Protein AF-A0AAU9XD47-F1 (afdb_monomer)

Secondary structure (DSSP, 8-state):
-TT--EEE-TTS----HHHHHHHHHHH-TT--EEE-TTSTTS--TTT-TT--HHHHHHHHHHHHHH-TT-SEET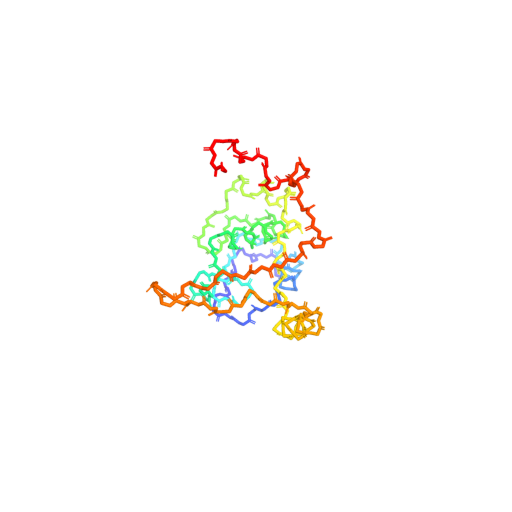TEEPPHHHHHHHHHHGGG----PPPHHHHHHHHHHHHHH----PPP---PPTT---PPP---S-----TT-GGGTT--TT--

Solvent-accessible surface area (backbone atoms only — not comparable to full-atom values): 9688 Å² total; per-residue (Å²): 90,77,77,46,38,70,48,78,52,56,70,40,88,51,58,62,49,68,68,48,50,55,50,42,54,73,45,31,76,48,35,30,35,44,25,47,51,70,14,76,50,38,69,43,57,92,80,36,93,87,45,52,74,64,54,34,50,31,47,51,23,24,51,39,46,69,42,71,70,48,46,30,49,61,92,46,72,59,50,71,69,54,51,57,46,8,68,75,49,12,88,74,29,67,84,76,78,78,50,74,66,55,54,51,50,54,55,55,54,54,62,75,69,54,85,67,80,71,80,79,85,73,82,64,63,92,88,68,82,71,91,80,88,78,84,82,89,74,85,82,82,60,85,84,43,82,88,46,76,78,72,63,93,86,79,120

pLDDT: mean 78.26, std 16.66, range [48.59, 97.94]

Mean predicted aligned error: 15.76 Å

Nearest PDB structures (foldseek):
  8glv-assembly1_Gg  TM=8.698E-01  e=7.017E-04  Chlamydomonas reinhardtii
  4pki-assembly1_G  TM=4.489E-01  e=3.851E+00  Homo sapiens

InterPro domains:
  IPR001611 Leucine-rich repeat [PS51450] (3-24)
  IPR032675 Leucine-rich repeat domain superfamily [G3DSA:3.80.10.10] (1-94)
  IPR043313 Leucine-rich melanocyte differentiation-associated protein [PTHR46282] (2-155)

Radius of gyration: 26.34 Å; Cα contacts (8 Å, |Δi|>4): 154; chains: 1; bounding box: 81×31×38 Å

Foldseek 3Di:
DAADAEDEDEQDADQPPPVVLVCCVVPYVNYAYYAHHNYNLQDDCVNDVPDDVVLNLLSLLLSCLSNVNYQYYHPDGDDPVSSVVSVVCNVPSDDDDDDPVRVVVVVVVVVVPPPPPPDPPPPDDPPPDDDDDDDDPDDDPCPPDPVCPPPDPPPD

Organism: NCBI:txid46732

Sequence (156 aa):
MANLHTLTLNKNNISNLDGFLDKVSKNLPSLKYLSLLSNQACPNELSFSYRDEEDYQRYRYYVLHRLPNLTFLDSRPVKKAEKTEAQRVGAYMKIVAPSLTDLKAQMQESVEISRFTPLPSTTKAPGKHRGTFGRIRYNYSGKNSEGNRFIKNAQL

Structure (mmCIF, N/CA/C/O backbone):
data_AF-A0AAU9XD47-F1
#
_entry.id   AF-A0AAU9XD47-F1
#
loop_
_atom_site.group_PDB
_atom_site.id
_atom_site.type_symbol
_atom_site.label_atom_id
_atom_site.label_alt_id
_atom_site.label_comp_id
_atom_site.label_asym_id
_atom_site.label_entity_id
_atom_site.label_seq_id
_atom_site.pdbx_PDB_ins_code
_atom_site.Cartn_x
_atom_site.Cartn_y
_atom_site.Cartn_z
_atom_site.occupancy
_atom_site.B_iso_or_equiv
_atom_site.auth_seq_id
_atom_site.auth_comp_id
_atom_site.auth_asym_id
_atom_site.auth_atom_id
_atom_site.pdbx_PDB_model_num
ATOM 1 N N . MET A 1 1 ? -18.618 1.777 -2.832 1.00 59.34 1 MET A N 1
ATOM 2 C CA . MET A 1 1 ? -19.280 0.669 -2.103 1.00 59.34 1 MET A CA 1
ATOM 3 C C . MET A 1 1 ? -18.974 0.853 -0.625 1.00 59.34 1 MET A C 1
ATOM 5 O O . MET A 1 1 ? -17.827 0.674 -0.241 1.00 59.34 1 MET A O 1
ATOM 9 N N . ALA A 1 2 ? -19.945 1.261 0.194 1.00 74.25 2 ALA A N 1
ATOM 10 C CA . ALA A 1 2 ? -19.666 1.701 1.569 1.00 74.25 2 ALA A CA 1
ATOM 11 C C . ALA A 1 2 ? -19.272 0.568 2.545 1.00 74.25 2 ALA A C 1
ATOM 13 O O . ALA A 1 2 ? -18.689 0.844 3.588 1.00 74.25 2 ALA A O 1
ATOM 14 N N . ASN A 1 3 ? -19.531 -0.698 2.192 1.00 88.81 3 ASN A N 1
ATOM 15 C CA . ASN A 1 3 ? -19.439 -1.835 3.122 1.00 88.81 3 ASN A CA 1
ATOM 16 C C . ASN A 1 3 ? -18.372 -2.877 2.742 1.00 88.81 3 ASN A C 1
ATOM 18 O O . ASN A 1 3 ? -18.356 -3.972 3.304 1.00 88.81 3 ASN A O 1
ATOM 22 N N . LEU A 1 4 ? -17.504 -2.591 1.765 1.00 94.38 4 LEU A N 1
ATOM 23 C CA . LEU A 1 4 ? -16.458 -3.541 1.386 1.00 94.38 4 LEU A CA 1
ATOM 24 C C . LEU A 1 4 ? -15.333 -3.523 2.431 1.00 94.38 4 LEU A C 1
ATOM 26 O O . LEU A 1 4 ? -14.668 -2.505 2.605 1.00 94.38 4 LEU A O 1
ATOM 30 N N . HIS A 1 5 ? -15.113 -4.658 3.094 1.00 95.56 5 HIS A N 1
ATOM 31 C CA . HIS A 1 5 ? -14.090 -4.809 4.135 1.00 95.56 5 HIS A CA 1
ATOM 32 C C . HIS A 1 5 ? -12.820 -5.501 3.633 1.00 95.56 5 HIS A C 1
ATOM 34 O O . HIS A 1 5 ? -11.730 -5.206 4.126 1.00 95.56 5 HIS A O 1
ATOM 40 N N . THR A 1 6 ? -12.950 -6.380 2.640 1.00 96.44 6 THR A N 1
ATOM 41 C CA . THR A 1 6 ? -11.857 -7.205 2.119 1.00 96.44 6 THR A CA 1
ATOM 42 C C . THR A 1 6 ? -11.761 -7.051 0.614 1.00 96.44 6 THR A C 1
ATOM 44 O O . THR A 1 6 ? -12.754 -7.219 -0.091 1.00 96.44 6 THR A O 1
ATOM 47 N N . LEU A 1 7 ? -10.561 -6.740 0.129 1.00 96.19 7 LEU A N 1
ATOM 48 C CA . LEU A 1 7 ? -10.248 -6.616 -1.287 1.00 96.19 7 LEU A CA 1
ATOM 49 C C . LEU A 1 7 ? -8.957 -7.374 -1.599 1.00 96.19 7 LEU A C 1
ATOM 51 O O . LEU A 1 7 ? -7.888 -7.056 -1.080 1.00 96.19 7 LEU A O 1
ATOM 55 N N . THR A 1 8 ? -9.053 -8.354 -2.489 1.00 95.31 8 THR A N 1
ATOM 56 C CA . THR A 1 8 ? -7.909 -9.128 -2.974 1.00 95.31 8 THR A CA 1
ATOM 57 C C . THR A 1 8 ? -7.788 -8.923 -4.474 1.00 95.31 8 THR A C 1
ATOM 59 O O . THR A 1 8 ? -8.717 -9.228 -5.215 1.00 95.31 8 THR A O 1
ATOM 62 N N . LEU A 1 9 ? -6.646 -8.404 -4.917 1.00 94.62 9 LEU A N 1
ATOM 63 C CA . LEU A 1 9 ? -6.343 -8.119 -6.322 1.00 94.62 9 LEU A CA 1
ATOM 64 C C . LEU A 1 9 ? -4.993 -8.724 -6.720 1.00 94.62 9 LEU A C 1
ATOM 66 O O . LEU A 1 9 ? -4.229 -8.140 -7.489 1.00 94.62 9 LEU A O 1
ATOM 70 N N . ASN A 1 10 ? -4.684 -9.906 -6.197 1.00 93.69 10 ASN A N 1
ATOM 71 C CA . ASN A 1 10 ? -3.421 -10.589 -6.468 1.00 93.69 10 ASN A CA 1
ATOM 72 C C . ASN A 1 10 ? -3.307 -11.000 -7.942 1.00 93.69 10 ASN A C 1
ATOM 74 O O . ASN A 1 10 ? -4.316 -11.325 -8.564 1.00 93.69 10 ASN A O 1
ATOM 78 N N . LYS A 1 11 ? -2.079 -11.020 -8.477 1.00 90.81 11 LYS A N 1
ATOM 79 C CA . LYS A 1 11 ? -1.772 -11.408 -9.872 1.00 90.81 11 LYS A CA 1
ATOM 80 C C . LYS A 1 11 ? -2.534 -10.589 -10.925 1.00 90.81 11 LYS A C 1
ATOM 82 O O . LYS A 1 11 ? -3.056 -11.136 -11.892 1.00 90.81 11 LYS A O 1
ATOM 87 N N . ASN A 1 12 ? -2.601 -9.276 -10.725 1.00 91.19 12 ASN A N 1
ATOM 88 C CA . ASN A 1 12 ? -3.126 -8.335 -11.713 1.00 91.19 12 ASN A CA 1
ATOM 89 C C . ASN A 1 12 ? -1.989 -7.468 -12.287 1.00 91.19 12 ASN A C 1
ATOM 91 O O . ASN A 1 12 ? -0.836 -7.550 -11.866 1.00 91.19 12 ASN A O 1
ATOM 95 N N . ASN A 1 13 ? -2.327 -6.607 -13.248 1.00 88.56 13 ASN A N 1
ATOM 96 C CA . ASN A 1 13 ? -1.383 -5.686 -13.890 1.00 88.56 13 ASN A CA 1
ATOM 97 C C . ASN A 1 13 ? -1.457 -4.270 -13.293 1.00 88.56 13 ASN A C 1
ATOM 99 O O . ASN A 1 13 ? -1.436 -3.274 -14.016 1.00 88.56 13 ASN A O 1
ATOM 103 N N . ILE A 1 14 ? -1.583 -4.153 -11.967 1.00 89.00 14 ILE A N 1
ATOM 104 C CA . ILE A 1 14 ? -1.574 -2.843 -11.305 1.00 89.00 14 ILE A CA 1
ATOM 105 C C . ILE A 1 14 ? -0.132 -2.332 -11.283 1.00 89.00 14 ILE A C 1
ATOM 107 O O . ILE A 1 14 ? 0.718 -2.921 -10.620 1.00 89.00 14 ILE A O 1
ATOM 111 N N . SER A 1 15 ? 0.139 -1.240 -11.998 1.00 87.62 15 SER A N 1
ATOM 112 C CA . SER A 1 15 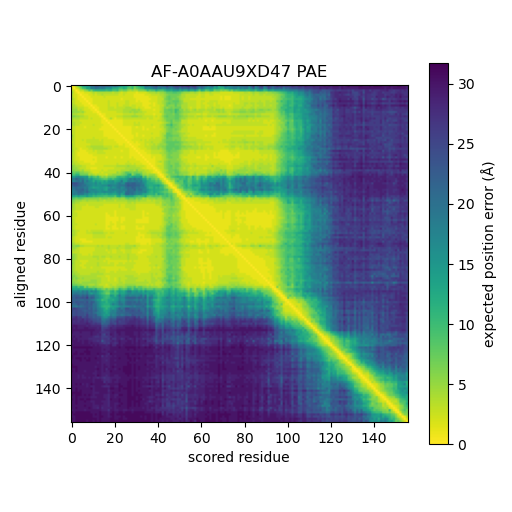? 1.453 -0.582 -12.063 1.00 87.62 15 SER A CA 1
ATOM 113 C C . SER A 1 15 ? 1.474 0.768 -11.340 1.00 87.62 15 SER A C 1
ATOM 115 O O . SER A 1 15 ? 2.425 1.081 -10.630 1.00 87.62 15 SER A O 1
ATOM 117 N N . ASN A 1 16 ? 0.398 1.552 -11.464 1.00 89.75 16 ASN A N 1
ATOM 118 C CA . ASN A 1 16 ? 0.249 2.843 -10.796 1.00 89.75 16 ASN A CA 1
ATOM 119 C C . ASN A 1 16 ? -0.346 2.669 -9.388 1.00 89.75 16 ASN A C 1
ATOM 121 O O . ASN A 1 16 ? -1.570 2.674 -9.214 1.00 89.75 16 ASN A O 1
ATOM 125 N N . LEU A 1 17 ? 0.534 2.523 -8.392 1.00 91.62 17 LEU A N 1
ATOM 126 C CA . LEU A 1 17 ? 0.145 2.377 -6.989 1.00 91.62 17 LEU A CA 1
ATOM 127 C C . LEU A 1 17 ? -0.623 3.602 -6.469 1.00 91.62 17 LEU A C 1
ATOM 129 O O . LEU A 1 17 ? -1.670 3.442 -5.848 1.00 91.62 17 LEU A O 1
ATOM 133 N N . ASP A 1 18 ? -0.154 4.816 -6.757 1.00 92.62 18 ASP A N 1
ATOM 134 C CA . ASP A 1 18 ? -0.752 6.059 -6.250 1.00 92.62 18 ASP A CA 1
ATOM 135 C C . ASP A 1 18 ? -2.210 6.203 -6.694 1.00 92.62 18 ASP A C 1
ATOM 137 O O . ASP A 1 18 ? -3.115 6.389 -5.877 1.00 92.62 18 ASP A O 1
ATOM 141 N N . GLY A 1 19 ? -2.448 6.043 -8.000 1.00 93.56 19 GLY A N 1
ATOM 142 C CA . GLY A 1 19 ? -3.783 6.149 -8.581 1.00 93.56 19 GLY A CA 1
ATOM 143 C C . GLY A 1 19 ? -4.728 5.052 -8.089 1.00 93.56 19 GLY A C 1
ATOM 144 O O . GLY A 1 19 ? -5.933 5.283 -7.966 1.00 93.56 19 GLY A O 1
ATOM 145 N N . PHE A 1 20 ? -4.197 3.866 -7.778 1.00 94.31 20 PHE A N 1
ATOM 146 C CA . PHE A 1 20 ? -4.964 2.806 -7.132 1.00 94.31 20 PHE A CA 1
ATOM 147 C C . PHE A 1 20 ? -5.359 3.199 -5.701 1.00 94.31 20 PHE A C 1
ATOM 149 O O . PHE A 1 20 ? -6.546 3.170 -5.367 1.00 94.31 20 PHE A O 1
ATOM 156 N N . LEU A 1 21 ? -4.398 3.625 -4.877 1.00 95.38 21 LEU A N 1
ATOM 157 C CA . LEU A 1 21 ? -4.640 3.996 -3.480 1.00 95.38 21 LEU A CA 1
ATOM 158 C C . LEU A 1 21 ? -5.607 5.184 -3.359 1.00 95.38 21 LEU A C 1
ATOM 160 O O . LEU A 1 21 ? -6.450 5.180 -2.464 1.00 95.38 21 LEU A O 1
ATOM 164 N N . ASP A 1 22 ? -5.563 6.145 -4.287 1.00 95.44 22 ASP A N 1
ATOM 165 C CA . ASP A 1 22 ? -6.515 7.264 -4.350 1.00 95.44 22 ASP A CA 1
ATOM 166 C C . ASP A 1 22 ? -7.948 6.832 -4.634 1.00 95.44 22 ASP A C 1
ATOM 168 O O . ASP A 1 22 ? -8.902 7.386 -4.085 1.00 95.44 22 ASP A O 1
ATOM 172 N N . LYS A 1 23 ? -8.125 5.835 -5.502 1.00 95.00 23 LYS A N 1
ATOM 173 C CA . LYS A 1 23 ? -9.451 5.281 -5.779 1.00 95.00 23 LYS A CA 1
ATOM 174 C C . LYS A 1 23 ? -9.956 4.479 -4.591 1.00 95.00 23 LYS A C 1
ATOM 176 O O . LYS A 1 23 ? -11.138 4.579 -4.268 1.00 95.00 23 LYS A O 1
ATOM 181 N N . VAL A 1 24 ? -9.089 3.708 -3.940 1.00 94.88 24 VAL A N 1
ATOM 182 C CA . VAL A 1 24 ? -9.452 2.918 -2.759 1.00 94.88 24 VAL A CA 1
ATOM 183 C C . VAL A 1 24 ? -9.852 3.825 -1.600 1.00 94.88 24 VAL A C 1
ATOM 185 O O . VAL A 1 24 ? -10.930 3.637 -1.045 1.00 94.88 24 VAL A O 1
ATOM 188 N N . SER A 1 25 ? -9.046 4.839 -1.277 1.00 94.38 25 SER A N 1
ATOM 189 C CA . SER A 1 25 ? -9.320 5.743 -0.154 1.00 94.38 25 SER A CA 1
ATOM 190 C C . SER A 1 25 ? -10.651 6.485 -0.315 1.00 94.38 25 SER A C 1
ATOM 192 O O . SER A 1 25 ? -11.403 6.610 0.648 1.00 94.38 25 SER A O 1
ATOM 194 N N . LYS A 1 26 ? -10.981 6.913 -1.542 1.00 93.38 26 LYS A N 1
ATOM 195 C CA . LYS A 1 26 ? -12.231 7.626 -1.847 1.00 93.38 26 LYS A CA 1
ATOM 196 C C . LYS A 1 26 ? -13.457 6.712 -1.889 1.00 93.38 26 LYS A C 1
ATOM 198 O O . LYS A 1 26 ? -14.525 7.110 -1.437 1.00 93.38 26 LYS A O 1
ATOM 203 N N . ASN A 1 27 ? -13.333 5.508 -2.453 1.00 94.75 27 ASN A N 1
ATOM 204 C CA . ASN A 1 27 ? -14.498 4.669 -2.769 1.00 94.75 27 ASN A CA 1
ATOM 205 C C . ASN A 1 27 ? -14.771 3.544 -1.760 1.00 94.75 27 ASN A C 1
ATOM 207 O O . ASN A 1 27 ? -15.877 2.985 -1.775 1.00 94.75 27 ASN A O 1
ATOM 211 N N . LEU A 1 28 ? -13.780 3.190 -0.932 1.00 95.06 28 LEU A N 1
ATOM 212 C CA . LEU A 1 28 ? -13.792 2.038 -0.022 1.00 95.06 28 LEU A CA 1
ATOM 213 C C . LEU A 1 28 ? -13.398 2.450 1.417 1.00 95.06 28 LEU A C 1
ATOM 215 O O . LEU A 1 28 ? -12.399 1.965 1.951 1.00 95.06 28 LEU A O 1
ATOM 219 N N . PRO A 1 29 ? -14.177 3.327 2.078 1.00 92.81 29 PRO A N 1
ATOM 220 C CA . PRO A 1 29 ? -13.824 3.872 3.396 1.00 92.81 29 PRO A CA 1
ATOM 221 C C . PRO A 1 29 ? -13.757 2.813 4.512 1.00 92.81 29 PRO A C 1
ATOM 223 O O . PRO A 1 29 ? -13.021 2.979 5.486 1.00 92.81 29 PRO A O 1
ATOM 226 N N . SER A 1 30 ? -14.495 1.710 4.361 1.00 94.81 30 SER A N 1
ATOM 227 C CA . SER A 1 30 ? -14.591 0.619 5.344 1.00 94.81 30 SER A CA 1
ATOM 228 C C . SER A 1 30 ? -13.569 -0.502 5.124 1.00 94.81 30 SER A C 1
ATOM 230 O O . SER A 1 30 ? -13.625 -1.520 5.813 1.00 94.81 30 SER A O 1
ATOM 232 N N . LEU A 1 31 ? -12.628 -0.340 4.186 1.00 96.62 31 LEU A N 1
ATOM 233 C CA . LEU A 1 31 ? -11.665 -1.385 3.850 1.00 96.62 31 LEU A CA 1
ATOM 234 C C . LEU A 1 31 ? -10.713 -1.677 5.023 1.00 96.62 31 LEU A C 1
ATOM 236 O O . LEU A 1 31 ? -10.104 -0.774 5.601 1.00 96.62 31 LEU A O 1
ATOM 240 N N . LYS A 1 32 ? -10.567 -2.962 5.359 1.00 96.75 32 LYS A N 1
ATOM 241 C CA . LYS A 1 32 ? -9.733 -3.474 6.460 1.00 96.75 32 LYS A CA 1
ATOM 242 C C . LYS A 1 32 ? -8.663 -4.460 5.999 1.00 96.75 32 LYS A C 1
ATOM 244 O O . LYS A 1 32 ? -7.612 -4.529 6.642 1.00 96.75 32 LYS A O 1
ATOM 249 N N . TYR A 1 33 ? -8.909 -5.179 4.907 1.00 97.81 33 TYR A N 1
ATOM 250 C CA . TYR A 1 33 ? -8.015 -6.192 4.352 1.00 97.81 33 TYR A CA 1
ATOM 251 C C . TYR A 1 33 ? -7.734 -5.871 2.886 1.00 97.81 33 TYR A C 1
ATOM 253 O O . TYR A 1 33 ? -8.665 -5.749 2.088 1.00 97.81 33 TYR A O 1
ATOM 261 N N . LEU A 1 34 ? -6.456 -5.747 2.538 1.00 97.12 34 LEU A N 1
ATOM 262 C CA . LEU A 1 34 ? -5.997 -5.516 1.171 1.00 97.12 34 LEU A CA 1
ATOM 263 C C . LEU A 1 34 ? -4.894 -6.515 0.826 1.00 97.12 34 LEU A C 1
ATOM 265 O O . LEU A 1 34 ? -4.011 -6.748 1.644 1.00 97.12 34 LEU A O 1
ATOM 269 N N . SER A 1 35 ? -4.921 -7.079 -0.377 1.00 95.25 35 SER A N 1
ATOM 270 C CA . SER A 1 35 ? -3.833 -7.905 -0.909 1.00 95.25 35 SER A CA 1
ATOM 271 C C . SER A 1 35 ? -3.598 -7.549 -2.379 1.00 95.25 35 SER A C 1
ATOM 273 O O . SER A 1 35 ? -4.541 -7.569 -3.175 1.00 95.25 35 SER A O 1
ATOM 275 N N . LEU A 1 36 ? -2.363 -7.167 -2.704 1.00 93.31 36 LEU A N 1
ATOM 276 C CA . LEU A 1 36 ? -1.857 -6.743 -4.013 1.00 93.31 36 LEU A CA 1
ATOM 277 C C . LEU A 1 36 ? -0.650 -7.583 -4.460 1.00 93.31 36 LEU A C 1
ATOM 279 O O . LEU A 1 36 ? 0.083 -7.187 -5.370 1.00 93.31 36 LEU A O 1
ATOM 283 N N . LEU A 1 37 ? -0.436 -8.750 -3.856 1.00 91.00 37 LEU A N 1
ATOM 284 C CA . LEU A 1 37 ? 0.688 -9.626 -4.165 1.00 91.00 37 LEU A CA 1
ATOM 285 C C . LEU A 1 37 ? 0.755 -9.954 -5.663 1.00 91.00 37 LEU A C 1
ATOM 287 O O . LEU A 1 37 ? -0.261 -10.182 -6.324 1.00 91.00 37 LEU A O 1
ATOM 291 N N . SER A 1 38 ? 1.977 -10.013 -6.193 1.00 87.31 38 SER A N 1
ATOM 292 C CA . SER A 1 38 ? 2.234 -10.307 -7.611 1.00 87.31 38 SER A CA 1
ATOM 293 C C . SER A 1 38 ? 1.638 -9.278 -8.587 1.00 87.31 38 SER A C 1
ATOM 295 O O . SER A 1 38 ? 1.242 -9.642 -9.689 1.00 87.31 38 SER A O 1
ATOM 297 N N . ASN A 1 39 ? 1.567 -8.005 -8.190 1.00 88.00 39 ASN A N 1
ATOM 298 C CA . ASN A 1 39 ? 1.346 -6.871 -9.094 1.00 88.00 39 ASN A CA 1
ATOM 299 C C . ASN A 1 39 ? 2.658 -6.114 -9.321 1.00 88.00 39 ASN A C 1
ATOM 301 O O . ASN A 1 39 ? 3.519 -6.100 -8.448 1.00 88.00 39 ASN A O 1
ATOM 305 N N . GLN A 1 40 ? 2.778 -5.391 -10.435 1.00 83.31 40 GLN A N 1
ATOM 306 C CA . GLN A 1 40 ? 3.954 -4.554 -10.719 1.00 83.31 40 GLN A CA 1
ATOM 307 C C . GLN A 1 40 ? 4.158 -3.432 -9.680 1.00 83.31 40 GLN A C 1
ATOM 309 O O . GLN A 1 40 ? 5.286 -3.042 -9.392 1.00 83.31 40 GLN A O 1
ATOM 314 N N . ALA A 1 41 ? 3.065 -2.935 -9.100 1.00 83.06 41 ALA A N 1
ATOM 315 C CA . ALA A 1 41 ? 3.045 -1.951 -8.022 1.00 83.06 41 ALA A CA 1
ATOM 316 C C . ALA A 1 41 ? 3.469 -2.511 -6.650 1.00 83.06 41 ALA A C 1
ATOM 318 O O . ALA A 1 41 ? 3.744 -1.729 -5.742 1.00 83.06 41 ALA A O 1
ATOM 319 N N . CYS A 1 42 ? 3.499 -3.838 -6.480 1.00 80.50 42 CYS A N 1
ATOM 320 C CA . CYS A 1 42 ? 3.898 -4.502 -5.243 1.00 80.50 42 CYS A CA 1
ATOM 321 C C . CYS A 1 42 ? 5.318 -5.062 -5.418 1.00 80.50 42 CYS A C 1
ATOM 323 O O . CYS A 1 42 ? 5.481 -6.077 -6.098 1.00 80.50 42 CYS A O 1
ATOM 325 N N . PRO A 1 43 ? 6.353 -4.455 -4.813 1.00 67.44 43 PRO A N 1
ATOM 326 C CA . PRO A 1 43 ? 7.683 -5.046 -4.821 1.00 67.44 43 PRO A CA 1
ATOM 327 C C . PRO A 1 43 ? 7.628 -6.351 -4.029 1.00 67.44 43 PRO A C 1
ATOM 329 O O . PRO A 1 43 ? 7.389 -6.317 -2.831 1.00 67.44 43 PRO A O 1
ATOM 332 N N . ASN A 1 44 ? 7.796 -7.509 -4.659 1.00 61.47 44 ASN A N 1
ATOM 333 C CA . ASN A 1 44 ? 8.106 -8.723 -3.907 1.00 61.47 44 ASN A CA 1
ATOM 334 C C . ASN A 1 44 ? 9.436 -9.303 -4.394 1.00 61.47 44 ASN A C 1
ATOM 336 O O . ASN A 1 44 ? 9.796 -9.143 -5.565 1.00 61.47 44 ASN A O 1
ATOM 340 N N . GLU A 1 45 ? 10.130 -10.006 -3.507 1.00 54.41 45 GLU A N 1
ATOM 341 C CA . GLU A 1 45 ? 11.415 -10.652 -3.804 1.00 54.41 45 GLU A CA 1
ATOM 342 C C . GLU A 1 45 ? 11.302 -11.683 -4.947 1.00 54.41 45 GLU A C 1
ATOM 344 O O . GLU A 1 45 ? 12.249 -11.922 -5.690 1.00 54.41 45 GLU A O 1
ATOM 349 N N . LEU A 1 46 ? 10.110 -12.262 -5.151 1.00 51.25 46 LEU A N 1
ATOM 350 C CA . LEU A 1 46 ? 9.829 -13.252 -6.203 1.00 51.25 46 LEU A CA 1
ATOM 351 C C . LEU A 1 46 ? 9.662 -12.640 -7.607 1.00 51.25 46 LEU A C 1
ATOM 353 O O . LEU A 1 46 ? 9.710 -13.357 -8.602 1.00 51.25 46 LEU A O 1
ATOM 357 N N . SER A 1 47 ? 9.40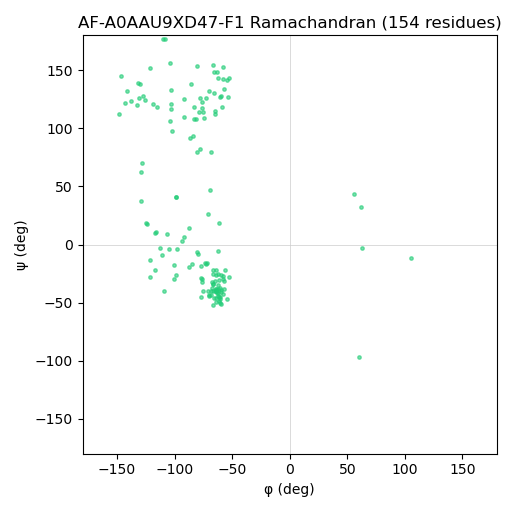4 -11.337 -7.694 1.00 50.66 47 SER A N 1
ATOM 358 C CA . SER A 1 47 ? 9.063 -10.619 -8.927 1.00 50.66 47 SER A CA 1
ATOM 359 C C . SER A 1 47 ? 10.273 -9.908 -9.509 1.00 50.66 47 SER A C 1
ATOM 361 O O . SER A 1 47 ? 10.350 -9.725 -10.722 1.00 50.66 47 SER A O 1
ATOM 363 N N . PHE A 1 48 ? 11.241 -9.554 -8.660 1.00 55.91 48 PHE A N 1
ATOM 364 C CA . PHE A 1 48 ? 12.435 -8.829 -9.054 1.00 55.91 48 PHE A CA 1
ATOM 365 C C . PHE A 1 48 ? 13.614 -9.245 -8.174 1.00 55.91 48 PHE A C 1
ATOM 367 O O . PHE A 1 48 ? 13.665 -8.889 -7.004 1.00 55.91 48 PHE A O 1
ATOM 374 N N . SER A 1 49 ? 14.604 -9.926 -8.757 1.00 55.78 49 SER A N 1
ATOM 375 C CA . SER A 1 49 ? 15.810 -10.418 -8.065 1.00 55.78 49 SER A CA 1
ATOM 376 C C . SER A 1 49 ? 16.700 -9.326 -7.450 1.00 55.78 49 SER A C 1
ATOM 378 O O . SER A 1 49 ? 17.703 -9.642 -6.822 1.00 55.78 49 SER A O 1
ATOM 380 N N . TYR A 1 50 ? 16.379 -8.052 -7.685 1.00 61.12 50 TYR A N 1
ATOM 381 C CA . TYR A 1 50 ? 17.091 -6.888 -7.161 1.00 61.12 50 TYR A CA 1
ATOM 382 C C . TYR A 1 50 ? 16.352 -6.190 -6.009 1.00 61.12 50 TYR A C 1
ATOM 384 O O . TYR A 1 50 ? 16.880 -5.213 -5.489 1.00 61.12 50 TYR A O 1
ATOM 392 N N . ARG A 1 51 ? 15.134 -6.629 -5.653 1.00 68.25 51 ARG A N 1
ATOM 393 C CA . ARG A 1 51 ? 14.345 -6.044 -4.560 1.00 68.25 51 ARG A CA 1
ATOM 394 C C . ARG A 1 51 ? 14.408 -6.945 -3.340 1.00 68.25 51 ARG A C 1
ATOM 396 O O . ARG A 1 51 ? 14.202 -8.150 -3.463 1.00 68.25 51 ARG A O 1
ATOM 403 N N . ASP A 1 52 ? 14.663 -6.344 -2.191 1.00 71.62 52 ASP A N 1
ATOM 404 C CA . ASP A 1 52 ? 14.811 -7.016 -0.904 1.00 71.62 52 ASP A CA 1
ATOM 405 C C . ASP A 1 52 ? 13.613 -6.745 0.031 1.00 71.62 52 ASP A C 1
ATOM 407 O O . ASP A 1 52 ? 12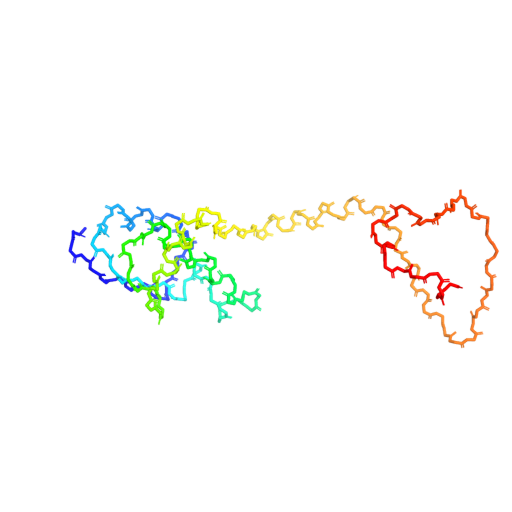.685 -5.991 -0.288 1.00 71.62 52 ASP A O 1
ATOM 411 N N . GLU A 1 53 ? 13.625 -7.362 1.215 1.00 80.75 53 GLU A N 1
ATOM 412 C CA . GLU A 1 53 ? 12.671 -7.071 2.294 1.00 80.75 53 GLU A CA 1
ATOM 413 C C . GLU A 1 53 ? 12.597 -5.573 2.658 1.00 80.75 53 GLU A C 1
ATOM 415 O O . GLU A 1 53 ? 11.547 -5.107 3.115 1.00 80.75 53 GLU A O 1
ATOM 420 N N . GLU A 1 54 ? 13.667 -4.790 2.460 1.00 84.25 54 GLU A N 1
ATOM 421 C CA . GLU A 1 54 ? 13.660 -3.356 2.766 1.00 84.25 54 GLU A CA 1
ATOM 422 C C . GLU A 1 54 ? 12.740 -2.594 1.803 1.00 84.25 54 GLU A C 1
ATOM 424 O O . GLU A 1 54 ? 11.912 -1.786 2.239 1.00 84.25 54 GLU A O 1
ATOM 429 N N . ASP A 1 55 ? 12.798 -2.899 0.506 1.00 84.94 55 ASP A N 1
ATOM 430 C CA . ASP A 1 55 ? 11.882 -2.340 -0.491 1.00 84.94 55 ASP A CA 1
ATOM 431 C C . ASP A 1 55 ? 10.420 -2.677 -0.192 1.00 84.94 55 ASP A C 1
ATOM 433 O O . ASP A 1 55 ? 9.537 -1.813 -0.302 1.00 84.94 55 ASP A O 1
ATOM 437 N N . TYR A 1 56 ? 10.147 -3.912 0.234 1.00 89.56 56 TYR A N 1
ATOM 438 C CA . TYR A 1 56 ? 8.803 -4.290 0.664 1.00 89.56 56 TYR A CA 1
ATOM 439 C C . TYR A 1 56 ? 8.363 -3.502 1.902 1.00 89.56 56 TYR A C 1
ATOM 441 O O . TYR A 1 56 ? 7.218 -3.045 1.970 1.00 89.56 56 TYR A O 1
ATOM 449 N N . GLN A 1 57 ? 9.262 -3.275 2.863 1.00 91.81 57 GLN A N 1
ATOM 450 C CA . GLN A 1 57 ? 8.958 -2.487 4.055 1.00 91.81 57 GLN A CA 1
ATOM 451 C C . GLN A 1 57 ? 8.611 -1.031 3.710 1.00 91.81 57 GLN A C 1
ATOM 453 O O . GLN A 1 57 ? 7.641 -0.487 4.250 1.00 91.81 57 GLN A O 1
ATOM 458 N N . ARG A 1 58 ? 9.339 -0.412 2.770 1.00 91.81 58 ARG A N 1
ATOM 459 C CA . ARG A 1 58 ? 9.034 0.939 2.262 1.00 91.81 58 ARG A CA 1
ATOM 460 C C . ARG A 1 58 ? 7.648 0.983 1.622 1.00 91.81 58 ARG A C 1
ATOM 462 O O . ARG A 1 58 ? 6.816 1.805 2.012 1.00 91.81 58 ARG A O 1
ATOM 469 N N . TYR A 1 59 ? 7.361 0.049 0.715 1.00 93.00 59 TYR A N 1
ATOM 470 C CA . TYR A 1 59 ? 6.034 -0.101 0.108 1.00 93.00 59 TYR A CA 1
ATOM 471 C C . TYR A 1 59 ? 4.935 -0.255 1.168 1.00 93.00 59 TYR A C 1
ATOM 473 O O . TYR A 1 59 ? 3.920 0.443 1.125 1.00 93.00 59 TYR A O 1
ATOM 481 N N . ARG A 1 60 ? 5.153 -1.116 2.164 1.00 94.81 60 ARG A N 1
ATOM 482 C CA . ARG A 1 60 ? 4.196 -1.369 3.239 1.00 94.81 60 ARG A CA 1
ATOM 483 C C . ARG A 1 60 ? 3.899 -0.102 4.035 1.00 94.81 60 ARG A C 1
ATOM 485 O O . ARG A 1 60 ? 2.729 0.216 4.245 1.00 94.81 60 ARG A O 1
ATOM 492 N N . TYR A 1 61 ? 4.917 0.658 4.433 1.00 96.38 61 TYR A N 1
ATOM 493 C CA . TYR A 1 61 ? 4.712 1.939 5.112 1.00 96.38 61 TYR A CA 1
ATOM 494 C C . TYR A 1 61 ? 4.015 2.971 4.230 1.00 96.38 61 TYR A C 1
ATOM 496 O O . TYR A 1 61 ? 3.137 3.684 4.715 1.00 96.38 61 TYR A O 1
ATOM 504 N N . TYR A 1 62 ? 4.335 3.015 2.938 1.00 95.94 62 TYR A N 1
ATOM 505 C CA . TYR A 1 62 ? 3.668 3.904 1.993 1.00 95.94 62 TYR A CA 1
ATOM 506 C C . TYR A 1 62 ? 2.164 3.605 1.882 1.00 95.94 62 TYR A C 1
ATOM 508 O O . TYR A 1 62 ? 1.332 4.504 2.028 1.00 95.94 62 TYR A O 1
ATOM 516 N N . VAL A 1 63 ? 1.788 2.333 1.704 1.00 96.00 63 VAL A N 1
ATOM 517 C CA . VAL A 1 63 ? 0.379 1.913 1.622 1.00 96.00 63 VAL A CA 1
ATOM 518 C C . VAL A 1 63 ? -0.363 2.206 2.924 1.00 96.00 63 VAL A C 1
ATOM 520 O O . VAL A 1 63 ? -1.469 2.743 2.888 1.00 96.00 63 VAL A O 1
ATOM 523 N N . LEU A 1 64 ? 0.240 1.904 4.078 1.00 97.06 64 LEU A N 1
ATOM 524 C CA . LEU A 1 64 ? -0.377 2.149 5.385 1.00 97.06 64 LEU A CA 1
ATOM 525 C C . LEU A 1 64 ? -0.550 3.637 5.693 1.00 97.06 64 LEU A C 1
ATOM 527 O O . LEU A 1 64 ? -1.548 4.015 6.302 1.00 97.06 64 LEU A O 1
ATOM 531 N N . HIS A 1 65 ? 0.370 4.484 5.234 1.00 97.19 65 HIS A N 1
ATOM 532 C CA . HIS A 1 65 ? 0.227 5.935 5.319 1.00 97.19 65 HIS A CA 1
ATOM 533 C C . HIS A 1 65 ? -0.961 6.439 4.485 1.00 97.19 65 HIS A C 1
ATOM 535 O O . HIS A 1 65 ? -1.716 7.298 4.934 1.00 97.19 65 HIS A O 1
ATOM 541 N N . ARG A 1 66 ? -1.172 5.879 3.286 1.00 96.38 66 ARG A N 1
ATOM 542 C CA . ARG A 1 66 ? -2.300 6.246 2.408 1.00 96.38 66 ARG A CA 1
ATOM 543 C C . ARG A 1 66 ? -3.636 5.655 2.861 1.00 96.38 66 ARG A C 1
ATOM 545 O O . ARG A 1 66 ? -4.678 6.252 2.601 1.00 96.38 66 ARG A O 1
ATOM 552 N N . LEU A 1 67 ? -3.617 4.496 3.518 1.00 96.44 67 LEU A N 1
ATOM 553 C CA . LEU A 1 67 ? -4.793 3.748 3.969 1.00 96.44 67 LEU A CA 1
ATOM 554 C C . LEU A 1 67 ? -4.679 3.392 5.471 1.00 96.44 67 LEU A C 1
ATOM 556 O O . LEU A 1 67 ? -4.544 2.216 5.825 1.00 96.44 67 LEU A O 1
ATOM 560 N N . PRO A 1 68 ? -4.788 4.377 6.386 1.00 95.06 68 PRO A N 1
ATOM 561 C CA . PRO A 1 68 ? -4.509 4.194 7.823 1.00 95.06 68 PRO A CA 1
ATOM 562 C C . PRO A 1 68 ? -5.458 3.208 8.533 1.00 95.06 68 PRO A C 1
ATOM 564 O O . PRO A 1 68 ? -5.134 2.621 9.576 1.00 95.06 68 PRO A O 1
ATOM 567 N N . ASN A 1 69 ? -6.637 2.985 7.949 1.00 94.56 69 ASN A N 1
ATOM 568 C CA . ASN A 1 69 ? -7.678 2.115 8.490 1.00 94.56 69 ASN A CA 1
ATOM 569 C C . ASN A 1 69 ? -7.443 0.619 8.235 1.00 94.56 69 ASN A C 1
ATOM 571 O O . ASN A 1 69 ? -8.158 -0.196 8.828 1.00 94.56 69 ASN A O 1
ATOM 575 N N . LEU A 1 70 ? -6.445 0.250 7.421 1.00 96.88 70 LEU A N 1
ATOM 576 C CA . LEU A 1 70 ? -6.103 -1.146 7.153 1.00 96.88 70 LEU A CA 1
ATOM 577 C C . LEU A 1 70 ? -5.660 -1.882 8.422 1.00 96.88 70 LEU A C 1
ATOM 579 O O . LEU A 1 70 ? -4.990 -1.337 9.301 1.00 96.88 70 LEU A O 1
ATOM 583 N N . THR A 1 71 ? -6.042 -3.149 8.507 1.00 97.19 71 THR A N 1
ATOM 584 C CA . THR A 1 71 ? -5.697 -4.075 9.599 1.00 97.19 71 THR A CA 1
ATOM 585 C C . THR A 1 71 ? -4.868 -5.251 9.109 1.00 97.19 71 THR A C 1
ATOM 587 O O . THR A 1 71 ? -4.120 -5.841 9.882 1.00 97.19 71 THR A O 1
ATOM 590 N N . PHE A 1 72 ? -4.949 -5.552 7.815 1.00 97.94 72 PHE A N 1
ATOM 591 C CA . PHE A 1 72 ? -4.186 -6.602 7.170 1.00 97.94 72 PHE A CA 1
ATOM 592 C C . PHE A 1 72 ? -3.762 -6.129 5.785 1.00 97.94 72 PHE A C 1
ATOM 594 O O . PHE A 1 72 ? -4.586 -5.605 5.030 1.00 97.94 72 PHE A O 1
ATOM 601 N N . LEU A 1 73 ? -2.484 -6.314 5.470 1.00 96.75 73 LEU A N 1
ATOM 602 C CA . LEU A 1 73 ? -1.940 -6.000 4.158 1.00 96.75 73 LEU A CA 1
ATOM 603 C C . LEU A 1 73 ? -1.128 -7.193 3.657 1.00 96.75 73 LEU A C 1
ATOM 605 O O . LEU A 1 73 ? -0.209 -7.662 4.336 1.00 96.75 73 LEU A O 1
ATOM 609 N N . ASP A 1 74 ? -1.488 -7.635 2.459 1.00 94.00 74 ASP A N 1
ATOM 610 C CA . ASP A 1 74 ? -0.874 -8.707 1.690 1.00 94.00 74 ASP A CA 1
ATOM 611 C C . ASP A 1 74 ? -0.900 -10.055 2.402 1.00 94.00 74 ASP A C 1
ATOM 613 O O . ASP A 1 74 ? -1.907 -10.755 2.319 1.00 94.00 74 ASP A O 1
ATOM 617 N N . SER A 1 75 ? 0.189 -10.421 3.076 1.00 91.00 75 SER A N 1
ATOM 618 C CA . SER A 1 75 ? 0.360 -11.698 3.775 1.00 91.00 75 SER A CA 1
ATOM 619 C C . SER A 1 75 ? 0.402 -11.560 5.297 1.00 91.00 75 SER A C 1
ATOM 621 O O . SER A 1 75 ? 0.394 -12.572 5.997 1.00 91.00 75 SER A O 1
ATOM 623 N N . ARG A 1 76 ? 0.468 -10.330 5.835 1.00 94.62 76 ARG A N 1
ATOM 624 C CA . ARG A 1 76 ? 0.733 -10.087 7.261 1.00 94.62 76 ARG A CA 1
ATOM 625 C C . ARG A 1 76 ? -0.247 -9.087 7.891 1.00 94.62 76 ARG A C 1
ATOM 627 O O . ARG A 1 76 ? -0.510 -8.027 7.304 1.00 94.62 76 ARG A O 1
ATOM 634 N N . PRO A 1 77 ? -0.710 -9.343 9.132 1.00 97.50 77 PRO A N 1
ATOM 635 C CA . PRO A 1 77 ? -1.491 -8.368 9.886 1.00 97.50 77 PRO A CA 1
ATOM 636 C C . PRO A 1 77 ? -0.658 -7.115 10.168 1.00 97.50 77 PRO A C 1
ATOM 638 O O . PRO A 1 77 ? 0.563 -7.181 10.317 1.00 97.50 77 PRO A O 1
ATOM 641 N N . VAL A 1 78 ? -1.321 -5.964 10.226 1.00 97.56 78 VAL A N 1
ATOM 642 C CA . VAL A 1 78 ? -0.691 -4.664 10.473 1.00 97.56 78 VAL A CA 1
ATOM 643 C C . VAL A 1 78 ? -0.496 -4.467 11.970 1.00 97.56 78 VAL A C 1
ATOM 645 O O . VAL A 1 78 ? -1.461 -4.415 12.736 1.00 97.56 78 VAL A O 1
ATOM 648 N N . LYS A 1 79 ? 0.757 -4.321 12.399 1.00 97.31 79 LYS A N 1
ATOM 649 C CA . LYS A 1 79 ? 1.106 -4.050 13.797 1.00 97.31 79 LYS A CA 1
ATOM 650 C C . LYS A 1 79 ? 0.939 -2.564 14.113 1.00 97.31 79 LYS A C 1
ATOM 652 O O . LYS A 1 79 ? 1.111 -1.700 13.256 1.00 97.31 79 LYS A O 1
ATOM 657 N N . LYS A 1 80 ? 0.679 -2.243 15.385 1.00 96.50 80 LYS A N 1
ATOM 658 C CA . LYS A 1 80 ? 0.570 -0.846 15.852 1.00 96.50 80 LYS A CA 1
ATOM 659 C C . LYS A 1 80 ? 1.842 -0.035 15.570 1.00 96.50 80 LYS A C 1
ATOM 661 O O . LYS A 1 80 ? 1.732 1.080 15.080 1.00 96.50 80 LYS A O 1
ATOM 666 N N . ALA A 1 81 ? 3.015 -0.629 15.800 1.00 97.00 81 ALA A N 1
ATOM 667 C CA . ALA A 1 81 ? 4.308 -0.001 15.522 1.00 97.00 81 ALA A CA 1
ATOM 668 C C . ALA A 1 81 ? 4.489 0.359 14.034 1.00 97.00 81 ALA A C 1
ATOM 670 O O . ALA A 1 81 ? 5.021 1.414 13.706 1.00 97.00 81 ALA A O 1
ATOM 671 N N . GLU A 1 82 ? 3.991 -0.487 13.126 1.00 96.62 82 GLU A N 1
ATOM 672 C CA . GLU A 1 82 ? 4.044 -0.210 11.687 1.00 96.62 82 GLU A CA 1
ATOM 673 C C . GLU A 1 82 ? 3.144 0.967 11.316 1.00 96.62 82 GLU A C 1
ATOM 675 O O . GLU A 1 82 ? 3.525 1.773 10.478 1.00 96.62 82 GLU A O 1
ATOM 680 N N . LYS A 1 83 ? 1.971 1.102 11.952 1.00 96.69 83 LYS A N 1
ATOM 681 C CA . LYS A 1 83 ? 1.083 2.252 11.723 1.00 96.69 83 LYS A CA 1
ATOM 682 C C . LYS A 1 83 ? 1.706 3.556 12.196 1.00 96.69 83 LYS A C 1
ATOM 684 O O . LYS A 1 83 ? 1.658 4.540 11.467 1.00 96.69 83 LYS A O 1
ATOM 689 N N . THR A 1 84 ? 2.279 3.564 13.399 1.00 97.38 84 THR A N 1
ATOM 690 C CA . THR A 1 84 ? 2.933 4.760 13.945 1.00 97.38 84 THR A CA 1
ATOM 691 C C . THR A 1 84 ? 4.115 5.173 13.080 1.00 97.38 84 THR A C 1
ATOM 693 O O . THR A 1 84 ? 4.275 6.352 12.779 1.00 97.38 84 THR A O 1
ATOM 696 N N . GLU A 1 85 ? 4.899 4.201 12.615 1.00 97.44 85 GLU A N 1
ATOM 697 C CA . GLU A 1 85 ? 6.038 4.474 11.748 1.00 97.44 85 GLU A CA 1
ATOM 698 C C . GLU A 1 85 ? 5.593 4.935 10.356 1.00 97.44 85 GLU A C 1
ATOM 700 O O . GLU A 1 85 ? 6.068 5.955 9.865 1.00 97.44 85 GLU A O 1
ATOM 705 N N . ALA A 1 86 ? 4.600 4.278 9.752 1.00 97.06 86 ALA A N 1
ATOM 706 C CA . ALA A 1 86 ? 4.004 4.711 8.491 1.00 97.06 86 ALA A CA 1
ATOM 707 C C . ALA A 1 86 ? 3.452 6.143 8.571 1.00 97.06 86 ALA A C 1
ATOM 709 O O . ALA A 1 86 ? 3.618 6.919 7.636 1.00 97.06 86 ALA A O 1
ATOM 710 N N . GLN A 1 87 ? 2.849 6.534 9.693 1.00 96.75 87 GLN A N 1
ATOM 711 C CA . GLN A 1 87 ? 2.391 7.908 9.889 1.00 96.75 87 GLN A CA 1
ATOM 712 C C . GLN A 1 87 ? 3.553 8.909 9.989 1.00 96.75 87 GLN A C 1
ATOM 714 O O . GLN A 1 87 ? 3.419 10.043 9.538 1.00 96.75 87 GLN A O 1
ATOM 719 N N . ARG A 1 88 ? 4.698 8.493 10.544 1.00 97.06 88 ARG A N 1
ATOM 720 C CA . ARG A 1 88 ? 5.897 9.326 10.699 1.00 97.06 88 ARG A CA 1
ATOM 721 C C . ARG A 1 88 ? 6.679 9.497 9.395 1.00 97.06 88 ARG A C 1
ATOM 723 O O . ARG A 1 88 ? 7.110 10.605 9.095 1.00 97.06 88 ARG A O 1
ATOM 730 N N . VAL A 1 89 ? 6.898 8.413 8.645 1.00 96.31 89 VAL A N 1
ATOM 731 C CA . VAL A 1 89 ? 7.811 8.402 7.481 1.00 96.31 89 VAL A CA 1
ATOM 732 C C . VAL A 1 89 ? 7.159 8.013 6.163 1.00 96.31 89 VAL A C 1
ATOM 734 O O . VAL A 1 89 ? 7.758 8.207 5.109 1.00 96.31 89 VAL A O 1
ATOM 737 N N . GLY A 1 90 ? 5.941 7.473 6.182 1.00 94.06 90 GLY A N 1
ATOM 738 C CA . GLY A 1 90 ? 5.327 6.857 5.007 1.00 94.06 90 GLY A CA 1
ATOM 739 C C . GLY A 1 90 ? 5.104 7.815 3.839 1.00 94.06 90 GLY A C 1
ATOM 740 O O . GLY A 1 90 ? 5.152 7.369 2.699 1.00 94.06 90 GLY A O 1
ATOM 741 N N . ALA A 1 91 ? 4.972 9.126 4.073 1.00 93.81 91 ALA A N 1
ATOM 742 C CA . ALA A 1 91 ? 4.926 10.132 3.006 1.00 93.81 91 ALA A CA 1
ATOM 743 C C . ALA A 1 91 ? 6.180 10.124 2.106 1.00 93.81 91 ALA A C 1
ATOM 745 O O . ALA A 1 91 ? 6.081 10.422 0.916 1.00 93.81 91 ALA A O 1
ATOM 746 N N . TYR A 1 92 ? 7.334 9.741 2.659 1.00 92.38 92 TYR A N 1
ATOM 747 C CA . TYR A 1 92 ? 8.630 9.712 1.973 1.00 92.38 92 TYR A CA 1
ATOM 748 C C . TYR A 1 92 ? 9.011 8.322 1.451 1.00 92.38 92 TYR A C 1
ATOM 750 O O . TYR A 1 92 ? 10.017 8.181 0.767 1.00 92.38 92 TYR A O 1
ATOM 758 N N . MET A 1 93 ? 8.207 7.294 1.733 1.00 90.44 93 MET A N 1
ATOM 759 C CA . MET A 1 93 ? 8.486 5.907 1.334 1.00 90.44 93 MET A CA 1
ATOM 760 C C . MET A 1 93 ? 7.962 5.561 -0.066 1.00 90.44 93 MET A C 1
ATOM 762 O O . MET A 1 93 ? 7.873 4.391 -0.439 1.00 90.44 93 MET A O 1
ATOM 766 N N . LYS A 1 94 ? 7.599 6.578 -0.855 1.00 86.12 94 LYS A N 1
ATOM 767 C CA . LYS A 1 94 ? 7.179 6.392 -2.240 1.00 86.12 94 LYS A CA 1
ATOM 768 C C . LYS A 1 94 ? 8.355 5.860 -3.056 1.00 86.12 94 LYS A C 1
ATOM 770 O O . LYS A 1 94 ? 9.335 6.567 -3.274 1.00 86.12 94 LYS A O 1
ATOM 775 N N . ILE A 1 95 ? 8.223 4.639 -3.562 1.00 71.88 95 ILE A N 1
ATOM 776 C CA . ILE A 1 95 ? 9.215 4.058 -4.462 1.00 71.88 95 ILE A CA 1
ATOM 777 C C . ILE A 1 95 ? 9.056 4.717 -5.832 1.00 71.88 95 ILE A C 1
ATOM 779 O O . ILE A 1 95 ? 8.084 4.471 -6.547 1.00 71.88 95 ILE A O 1
ATOM 783 N N . VAL A 1 96 ? 10.017 5.560 -6.197 1.00 67.38 96 VAL A N 1
ATOM 784 C CA . VAL A 1 96 ? 10.158 6.085 -7.555 1.00 67.38 96 VAL A CA 1
ATOM 785 C C . VAL A 1 96 ? 11.286 5.304 -8.208 1.00 67.38 96 VAL A C 1
ATOM 787 O O . VAL A 1 96 ? 12.457 5.578 -7.973 1.00 67.38 96 VAL A O 1
ATOM 790 N N . ALA A 1 97 ? 10.932 4.286 -8.990 1.00 62.16 97 ALA A N 1
ATOM 791 C CA . ALA A 1 97 ? 11.910 3.647 -9.857 1.00 62.16 97 ALA A CA 1
ATOM 792 C C . ALA A 1 97 ? 12.144 4.575 -11.063 1.00 62.16 97 ALA A C 1
ATOM 794 O O . ALA A 1 97 ? 11.163 4.906 -11.740 1.00 62.16 97 ALA A O 1
ATOM 795 N N . PRO A 1 98 ? 13.386 5.015 -11.338 1.00 57.06 98 PRO A N 1
ATOM 796 C CA . PRO A 1 98 ? 13.683 5.728 -12.574 1.00 57.06 98 PRO A CA 1
ATOM 797 C C . PRO A 1 98 ? 13.306 4.846 -13.765 1.00 57.06 98 PRO A C 1
ATOM 799 O O . PRO A 1 98 ? 13.441 3.618 -13.712 1.00 57.06 98 PRO A O 1
ATOM 802 N N . SER A 1 99 ? 12.780 5.451 -14.832 1.00 62.50 99 SER A N 1
ATOM 803 C CA . SER A 1 99 ? 12.397 4.667 -16.000 1.00 62.50 99 SER A CA 1
ATOM 804 C C . SER A 1 99 ? 13.643 4.070 -16.659 1.00 62.50 99 SER A C 1
ATOM 806 O O . SER A 1 99 ? 14.745 4.609 -16.559 1.00 62.50 99 SER A O 1
ATOM 808 N N . LEU A 1 100 ? 13.482 2.954 -17.376 1.00 63.91 100 LEU A N 1
ATOM 809 C CA . LEU A 1 100 ? 14.582 2.366 -18.153 1.00 63.91 100 LEU A CA 1
ATOM 810 C C . LEU A 1 100 ? 15.143 3.349 -19.192 1.00 63.91 100 LEU A C 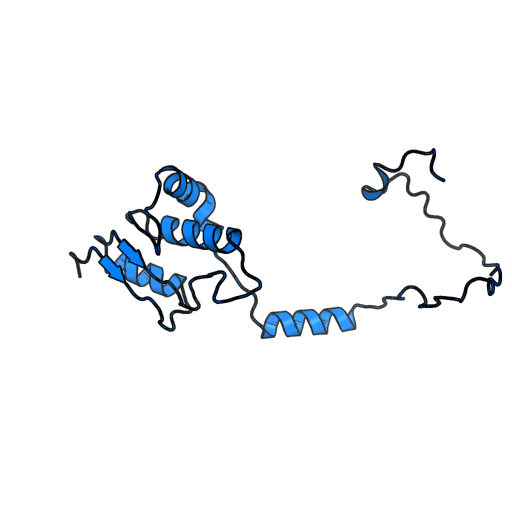1
ATOM 812 O O . LEU A 1 100 ? 16.308 3.245 -19.566 1.00 63.91 100 LEU A O 1
ATOM 816 N N . THR A 1 101 ? 14.325 4.291 -19.657 1.00 66.56 101 THR A N 1
ATOM 817 C CA . THR A 1 101 ? 14.739 5.362 -20.563 1.00 66.56 101 THR A CA 1
ATOM 818 C C . THR A 1 101 ? 15.637 6.366 -19.843 1.00 66.56 101 THR A C 1
ATOM 820 O O . THR A 1 101 ? 16.690 6.707 -20.373 1.00 66.56 101 THR A O 1
ATOM 823 N N . ASP A 1 102 ? 15.285 6.755 -18.614 1.00 63.91 102 ASP A N 1
ATOM 824 C CA . ASP A 1 102 ? 16.083 7.674 -17.787 1.00 63.91 102 ASP A CA 1
ATOM 825 C C . ASP A 1 102 ? 17.417 7.039 -17.379 1.00 63.91 102 ASP A C 1
ATOM 827 O O . ASP A 1 102 ? 18.463 7.678 -17.443 1.00 63.91 102 ASP A O 1
ATOM 831 N N . LEU A 1 103 ? 17.396 5.747 -17.039 1.00 63.75 103 LEU A N 1
ATOM 832 C CA . LEU A 1 103 ? 18.599 4.958 -16.770 1.00 63.75 103 LEU A CA 1
ATOM 833 C C . LEU A 1 103 ? 19.525 4.910 -17.995 1.00 63.75 103 LEU A C 1
ATOM 835 O O . LEU A 1 103 ? 20.728 5.125 -17.867 1.00 63.75 103 LEU A O 1
ATOM 839 N N . LYS A 1 104 ? 18.977 4.669 -19.194 1.00 67.00 104 LYS A N 1
ATOM 840 C CA . LYS A 1 104 ? 19.758 4.676 -20.443 1.00 67.00 104 LYS A CA 1
ATOM 841 C C . LYS A 1 104 ? 20.320 6.061 -20.768 1.00 67.00 104 LYS A C 1
ATOM 843 O O . LYS A 1 104 ? 21.473 6.143 -21.185 1.00 67.00 104 LYS A O 1
ATOM 848 N N . ALA A 1 105 ? 19.544 7.121 -20.548 1.00 66.94 105 ALA A N 1
ATOM 849 C CA . ALA A 1 105 ? 19.986 8.496 -20.759 1.00 66.94 105 ALA A CA 1
ATOM 850 C C . ALA A 1 105 ? 21.140 8.870 -19.812 1.00 66.94 105 ALA A C 1
ATOM 852 O O . ALA A 1 105 ? 22.169 9.352 -20.274 1.00 66.94 105 ALA A O 1
ATOM 853 N N . GLN A 1 106 ? 21.036 8.540 -18.519 1.00 60.56 106 GLN A N 1
ATOM 854 C CA . GLN A 1 106 ? 22.117 8.756 -17.546 1.00 60.56 106 GLN A CA 1
ATOM 855 C C . GLN A 1 106 ? 23.385 7.958 -17.883 1.00 60.56 106 GLN A C 1
ATOM 857 O O . GLN A 1 106 ? 24.499 8.466 -17.743 1.00 60.56 106 GLN A O 1
ATOM 862 N N . MET A 1 107 ? 23.240 6.718 -18.364 1.00 59.91 107 MET A N 1
ATOM 863 C CA . MET A 1 107 ? 24.382 5.930 -18.834 1.00 59.91 107 MET A CA 1
ATOM 864 C C . MET A 1 107 ? 25.061 6.580 -20.046 1.00 59.91 107 MET 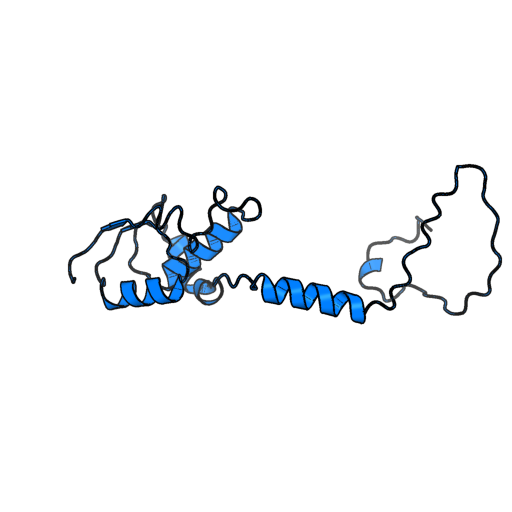A C 1
ATOM 866 O O . MET A 1 107 ? 26.287 6.612 -20.093 1.00 59.91 107 MET A O 1
ATOM 870 N N . GLN A 1 108 ? 24.305 7.136 -20.997 1.00 59.97 108 GLN A N 1
ATOM 871 C CA . GLN A 1 108 ? 24.871 7.838 -22.156 1.00 59.97 108 GLN A CA 1
ATOM 872 C C . GLN A 1 108 ? 25.562 9.155 -21.769 1.00 59.97 108 GLN A C 1
ATOM 874 O O . GLN A 1 108 ? 26.661 9.425 -22.245 1.00 59.97 108 GLN A O 1
ATOM 879 N N . GLU A 1 109 ? 24.985 9.925 -20.847 1.00 56.88 109 GLU A N 1
ATOM 880 C CA . GLU A 1 109 ? 25.548 11.199 -20.373 1.00 56.88 109 GLU A CA 1
ATOM 881 C C . GLU A 1 109 ? 26.865 10.995 -19.593 1.00 56.88 109 GLU A C 1
ATOM 883 O O . GLU A 1 109 ? 27.817 11.768 -19.719 1.00 56.88 109 GLU A O 1
ATOM 888 N N . SER A 1 110 ? 26.985 9.882 -18.857 1.00 54.69 110 SER A N 1
ATOM 889 C CA . SER A 1 110 ? 28.224 9.513 -18.157 1.00 54.69 110 SER A CA 1
ATOM 890 C C . SER A 1 110 ? 29.399 9.177 -19.094 1.00 54.69 110 SER A C 1
ATOM 892 O O . SER A 1 110 ? 30.556 9.361 -18.709 1.00 54.69 110 SER A O 1
ATOM 894 N N . VAL A 1 111 ? 29.120 8.743 -20.331 1.00 55.56 111 VAL A N 1
ATOM 895 C CA . VAL A 1 111 ? 30.141 8.433 -21.350 1.00 55.56 111 VAL A CA 1
ATOM 896 C C . VAL A 1 111 ? 30.726 9.711 -21.962 1.00 55.56 111 VAL A C 1
ATOM 898 O O . VAL A 1 111 ? 31.918 9.746 -22.268 1.00 55.56 111 VAL A O 1
ATOM 901 N N . GLU A 1 112 ? 29.942 10.788 -22.081 1.00 54.47 112 GLU A N 1
ATOM 902 C CA . GLU A 1 112 ? 30.425 12.066 -22.630 1.00 54.47 112 GLU A CA 1
ATOM 903 C C . GLU A 1 112 ? 31.276 12.875 -21.634 1.00 54.47 112 GLU A C 1
ATOM 905 O O . GLU A 1 112 ? 32.193 13.592 -22.039 1.00 54.47 112 GLU A O 1
ATOM 910 N N . ILE A 1 113 ? 31.047 12.725 -20.323 1.00 54.03 113 ILE A N 1
ATOM 911 C CA . ILE A 1 113 ? 31.776 13.478 -19.281 1.00 54.03 113 ILE A CA 1
ATOM 912 C C . ILE A 1 113 ? 33.111 12.804 -18.902 1.00 54.03 113 ILE A C 1
ATOM 914 O O . ILE A 1 113 ? 34.011 13.441 -18.341 1.00 54.03 113 ILE A O 1
ATOM 918 N N . SER A 1 114 ? 33.314 11.528 -19.244 1.00 52.91 114 SER A N 1
ATOM 919 C CA . SER A 1 114 ? 34.529 10.805 -18.877 1.00 52.91 114 SER A CA 1
ATOM 920 C C . SER A 1 114 ? 35.733 11.150 -19.768 1.00 52.91 114 SER A C 1
ATOM 922 O O . SER A 1 114 ? 36.174 10.352 -20.590 1.00 52.91 114 SER A O 1
ATOM 924 N N . ARG A 1 115 ? 36.416 12.264 -19.470 1.00 56.31 115 ARG A N 1
ATOM 925 C CA . ARG A 1 115 ? 37.894 12.331 -19.572 1.00 56.31 115 ARG A CA 1
ATOM 926 C C . ARG A 1 115 ? 38.536 11.468 -18.477 1.00 56.31 115 ARG A C 1
ATOM 928 O O . ARG A 1 115 ? 39.417 11.909 -17.741 1.00 56.31 115 ARG A O 1
ATOM 935 N N . PHE A 1 116 ? 38.041 10.249 -18.310 1.00 58.59 116 PHE A N 1
ATOM 936 C CA . PHE A 1 116 ? 38.594 9.303 -17.366 1.00 58.59 116 PHE A CA 1
ATOM 937 C C . PHE A 1 116 ? 39.835 8.711 -18.023 1.00 58.59 116 PHE A C 1
ATOM 939 O O . PHE A 1 116 ? 39.746 8.054 -19.055 1.00 58.59 116 PHE A O 1
ATOM 946 N N . THR A 1 117 ? 41.006 8.989 -17.462 1.00 61.72 117 THR A N 1
ATOM 947 C CA . THR A 1 117 ? 42.225 8.225 -17.737 1.00 61.72 117 THR A CA 1
ATOM 948 C C . THR A 1 117 ? 42.196 7.015 -16.809 1.00 61.72 117 THR A C 1
ATOM 950 O O . THR A 1 117 ? 42.592 7.158 -15.648 1.00 61.72 117 THR A O 1
ATOM 953 N N . PRO A 1 118 ? 41.679 5.848 -17.244 1.00 65.88 118 PRO A N 1
ATOM 954 C CA . PRO A 1 118 ? 41.722 4.652 -16.416 1.00 65.88 118 PRO A CA 1
ATOM 955 C C . PRO A 1 118 ? 43.172 4.324 -16.064 1.00 65.88 118 PRO A C 1
ATOM 957 O O . PRO A 1 118 ? 44.100 4.658 -16.811 1.00 65.88 118 PRO A O 1
ATOM 960 N N . LEU A 1 119 ? 43.377 3.653 -14.927 1.00 51.56 119 LEU A N 1
ATOM 961 C CA . LEU A 1 119 ? 44.702 3.138 -14.608 1.00 51.56 119 LEU A CA 1
ATOM 962 C C . LEU A 1 119 ? 45.163 2.221 -15.753 1.00 51.56 119 LEU A C 1
ATOM 964 O O . LEU A 1 119 ? 44.382 1.387 -16.221 1.00 51.56 119 LEU A O 1
ATOM 968 N N . PRO A 1 120 ? 46.414 2.366 -16.220 1.00 59.72 120 PRO A N 1
ATOM 969 C CA . PRO A 1 120 ? 46.921 1.552 -17.307 1.00 59.72 120 PRO A CA 1
ATOM 970 C C . PRO A 1 120 ? 46.856 0.081 -16.895 1.00 59.72 120 PRO A C 1
ATOM 972 O O . PRO A 1 120 ? 47.354 -0.305 -15.838 1.00 59.72 120 PRO A O 1
ATOM 975 N N . SER A 1 121 ? 46.248 -0.742 -17.744 1.00 56.69 121 SER A N 1
ATOM 976 C CA . SER A 1 121 ? 45.907 -2.148 -17.494 1.00 56.69 121 SER A CA 1
ATOM 977 C C . SER A 1 121 ? 47.124 -3.082 -17.449 1.00 56.69 121 SER A C 1
ATOM 979 O O . SER A 1 121 ? 47.022 -4.257 -17.791 1.00 56.69 121 SER A O 1
ATOM 981 N N . THR A 1 122 ? 48.312 -2.584 -17.097 1.00 59.56 122 THR A N 1
ATOM 982 C CA . THR A 1 122 ? 49.537 -3.377 -17.159 1.00 59.56 122 THR A CA 1
ATOM 983 C C . THR A 1 122 ? 49.632 -4.283 -15.936 1.00 59.56 122 THR A C 1
ATOM 985 O O . THR A 1 122 ? 50.377 -4.012 -14.996 1.00 59.56 122 THR A O 1
ATOM 988 N N . THR A 1 123 ? 48.920 -5.403 -15.957 1.00 58.44 123 THR A N 1
ATOM 989 C CA . THR A 1 123 ? 49.313 -6.600 -15.210 1.00 58.44 123 THR A CA 1
ATOM 990 C C . THR A 1 123 ? 50.584 -7.151 -15.856 1.00 58.44 123 THR A C 1
ATOM 992 O O . THR A 1 123 ? 50.570 -8.053 -16.691 1.00 58.44 123 THR A O 1
ATOM 995 N N . LYS A 1 124 ? 51.733 -6.541 -15.543 1.00 58.44 124 LYS A N 1
ATOM 996 C CA . LYS A 1 124 ? 53.026 -7.073 -15.982 1.00 58.44 124 LYS A CA 1
ATOM 997 C C . LYS A 1 124 ? 53.300 -8.355 -15.201 1.00 58.44 124 LYS A C 1
ATOM 999 O O . LYS A 1 124 ? 53.173 -8.369 -13.981 1.00 58.44 124 LYS A O 1
ATOM 1004 N N . ALA A 1 125 ? 53.694 -9.410 -15.911 1.00 62.56 125 ALA A N 1
ATOM 1005 C CA . ALA A 1 125 ? 54.135 -10.656 -15.296 1.00 62.56 125 ALA A CA 1
ATOM 1006 C C . ALA A 1 125 ? 55.244 -10.392 -14.250 1.00 62.56 125 ALA A C 1
ATOM 1008 O O . ALA A 1 125 ? 56.089 -9.510 -14.479 1.00 62.56 125 ALA A O 1
ATOM 1009 N N . PRO A 1 126 ? 55.261 -11.131 -13.125 1.00 55.38 126 PRO A N 1
ATOM 1010 C CA . PRO A 1 126 ? 56.294 -10.986 -12.103 1.00 55.38 126 PRO A CA 1
ATOM 1011 C C . PRO A 1 126 ? 57.690 -11.118 -12.739 1.00 55.38 126 PRO A C 1
ATOM 1013 O O . PRO A 1 126 ? 57.950 -12.053 -13.490 1.00 55.38 126 PRO A O 1
ATOM 1016 N N . GLY A 1 127 ? 58.562 -10.127 -12.505 1.00 62.31 127 GLY A N 1
ATOM 1017 C CA . GLY A 1 127 ? 59.928 -10.063 -13.056 1.00 62.31 127 GLY A CA 1
ATOM 1018 C C . GLY A 1 127 ? 60.160 -9.066 -14.207 1.00 62.31 127 GLY A C 1
ATOM 1019 O O . GLY A 1 127 ? 61.308 -8.757 -14.507 1.00 62.31 127 GLY A O 1
ATOM 1020 N N . LYS A 1 128 ? 59.117 -8.485 -14.824 1.00 63.25 128 LYS A N 1
ATOM 1021 C CA . LYS A 1 128 ? 59.249 -7.444 -15.877 1.00 63.25 128 LYS A CA 1
ATOM 1022 C C . LYS A 1 128 ? 59.056 -6.011 -15.353 1.00 63.25 128 LYS A C 1
ATOM 1024 O O . LYS A 1 128 ? 58.410 -5.182 -16.005 1.00 63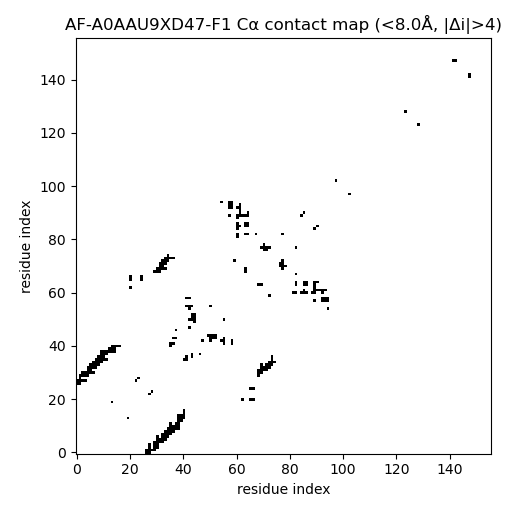.25 128 LYS A O 1
ATOM 1029 N N . HIS A 1 129 ? 59.597 -5.685 -14.177 1.00 63.88 129 HIS A N 1
ATOM 1030 C CA . HIS A 1 129 ? 59.589 -4.293 -13.725 1.00 63.88 129 HIS A CA 1
ATOM 1031 C C . HIS A 1 129 ? 60.612 -3.486 -14.548 1.00 63.88 129 HIS A C 1
ATOM 1033 O O . HIS A 1 129 ? 61.779 -3.843 -14.654 1.00 63.88 129 HIS A O 1
ATOM 1039 N N . ARG A 1 130 ? 60.181 -2.379 -15.160 1.00 63.38 130 ARG A N 1
ATOM 1040 C CA . ARG A 1 130 ? 61.087 -1.328 -15.648 1.00 63.38 130 ARG A CA 1
ATOM 1041 C C . ARG A 1 130 ? 60.771 -0.101 -14.815 1.00 63.38 130 ARG A C 1
ATOM 1043 O O . ARG A 1 130 ? 59.625 0.341 -14.831 1.00 63.38 130 ARG A O 1
ATOM 1050 N N . GLY A 1 131 ? 61.749 0.391 -14.058 1.00 61.72 131 GLY A N 1
ATOM 1051 C CA . GLY A 1 131 ? 61.595 1.642 -13.324 1.00 61.72 131 GLY A CA 1
ATOM 1052 C C . GLY A 1 131 ? 61.334 2.772 -14.315 1.00 61.72 131 GLY A C 1
ATOM 1053 O O . GLY A 1 131 ? 62.062 2.917 -15.295 1.00 61.72 131 GLY A O 1
ATOM 1054 N N . THR A 1 132 ? 60.269 3.535 -14.102 1.00 62.66 132 THR A N 1
ATOM 1055 C CA . THR A 1 132 ? 59.977 4.740 -14.880 1.00 62.66 132 THR A CA 1
ATOM 1056 C C . THR A 1 132 ? 60.355 5.950 -14.042 1.00 62.66 132 THR A C 1
ATOM 1058 O O . THR A 1 132 ? 59.821 6.121 -12.948 1.00 62.66 132 THR A O 1
ATOM 1061 N N . PHE A 1 133 ? 61.261 6.788 -14.542 1.00 63.66 133 PHE A N 1
ATOM 1062 C CA . PHE A 1 133 ? 61.588 8.070 -13.921 1.00 63.66 133 PHE A CA 1
ATOM 1063 C C . PHE A 1 133 ? 60.698 9.156 -14.531 1.00 63.66 133 PHE A C 1
ATOM 1065 O O . PHE A 1 133 ? 60.645 9.308 -15.751 1.00 63.66 133 PHE A O 1
ATOM 1072 N N . GLY A 1 134 ? 59.975 9.893 -13.693 1.00 67.44 134 GLY A N 1
ATOM 1073 C CA . GLY A 1 134 ? 59.081 10.963 -14.122 1.00 67.44 134 GLY A CA 1
ATOM 1074 C C . GLY A 1 134 ? 59.041 12.080 -13.089 1.00 67.44 134 GLY A C 1
ATOM 1075 O O . GLY A 1 134 ? 59.129 11.835 -11.888 1.00 67.44 134 GLY A O 1
ATOM 1076 N N . ARG A 1 135 ? 58.916 13.326 -13.553 1.00 63.75 135 ARG A N 1
ATOM 1077 C CA . ARG A 1 135 ? 58.818 14.498 -12.680 1.00 63.75 135 ARG A CA 1
ATOM 1078 C C . ARG A 1 135 ? 57.370 14.668 -12.219 1.00 63.75 135 ARG A C 1
ATOM 1080 O O . ARG A 1 135 ? 56.509 15.056 -13.008 1.00 63.75 135 ARG A O 1
ATOM 1087 N N . ILE A 1 136 ? 57.120 14.382 -10.943 1.0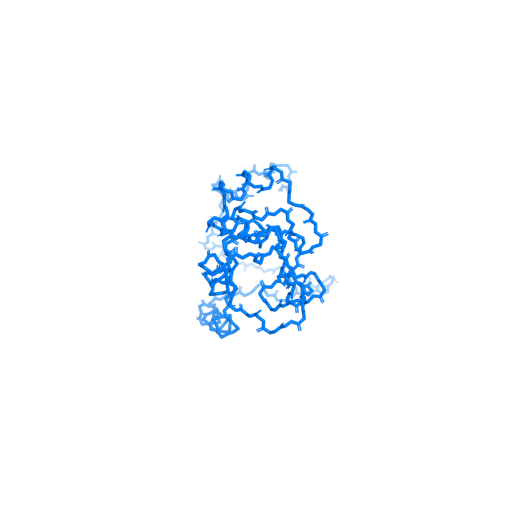0 64.38 136 ILE A N 1
ATOM 1088 C CA . ILE A 1 136 ? 55.826 14.601 -10.284 1.00 64.38 136 ILE A CA 1
ATOM 1089 C C . ILE A 1 136 ? 55.483 16.095 -10.376 1.00 64.38 136 ILE A C 1
ATOM 1091 O O . ILE A 1 136 ? 56.224 16.939 -9.879 1.00 64.38 136 ILE A O 1
ATOM 1095 N N . ARG A 1 1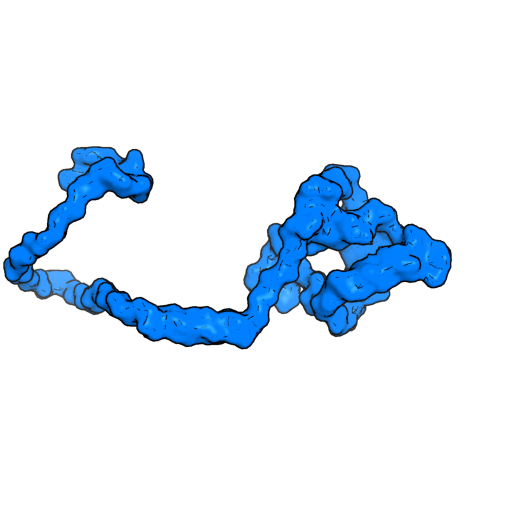37 ? 54.375 16.434 -11.049 1.00 64.38 137 ARG A N 1
ATOM 1096 C CA . ARG A 1 137 ? 53.896 17.826 -11.173 1.00 64.38 137 ARG A CA 1
ATOM 1097 C C . ARG A 1 137 ? 52.987 18.252 -10.022 1.00 64.38 137 ARG A C 1
ATOM 1099 O O . ARG A 1 137 ? 52.810 19.445 -9.811 1.00 64.38 137 ARG A O 1
ATOM 1106 N N . TYR A 1 138 ? 52.424 17.295 -9.292 1.00 59.16 138 TYR A N 1
ATOM 1107 C CA . TYR A 1 138 ? 51.506 17.553 -8.192 1.00 59.16 138 TYR A CA 1
ATOM 1108 C C . TYR A 1 138 ? 51.740 16.532 -7.080 1.00 59.16 138 TYR A C 1
ATOM 1110 O O . TYR A 1 138 ? 51.671 15.329 -7.324 1.00 59.16 138 TYR A O 1
ATOM 1118 N N . ASN A 1 139 ? 52.051 17.015 -5.878 1.00 69.00 139 ASN A N 1
ATOM 1119 C CA . ASN A 1 139 ? 52.221 16.185 -4.692 1.00 69.00 139 ASN A CA 1
ATOM 1120 C C . ASN A 1 139 ? 50.970 16.318 -3.820 1.00 69.00 139 ASN A C 1
ATOM 1122 O O . ASN A 1 139 ? 50.664 17.405 -3.330 1.00 69.00 139 ASN A O 1
ATOM 1126 N N . TYR A 1 140 ? 50.251 15.215 -3.638 1.00 65.62 140 TYR A N 1
ATOM 1127 C CA . TYR A 1 140 ? 49.092 15.165 -2.762 1.00 65.62 140 TYR A CA 1
ATOM 1128 C C . TYR A 1 140 ? 49.527 14.721 -1.366 1.00 65.62 140 TYR A C 1
ATOM 1130 O O . TYR A 1 140 ? 49.872 13.563 -1.154 1.00 65.62 140 TYR A O 1
ATOM 1138 N N . SER A 1 141 ? 49.497 15.638 -0.399 1.00 66.44 141 SER A N 1
ATOM 1139 C CA . SER A 1 141 ? 49.966 15.353 0.963 1.00 66.44 141 SER A CA 1
ATOM 1140 C C . SER A 1 141 ? 48.945 14.612 1.832 1.00 66.44 141 SER A C 1
ATOM 1142 O O . SER A 1 141 ? 49.277 14.239 2.952 1.00 66.44 141 SER A O 1
ATOM 1144 N N . GLY A 1 142 ? 47.707 14.409 1.362 1.00 61.28 142 GLY A N 1
ATOM 1145 C CA . GLY A 1 142 ? 46.694 13.577 2.023 1.00 61.28 142 GLY A CA 1
ATOM 1146 C C . GLY A 1 142 ? 46.220 14.023 3.411 1.00 61.28 142 GLY A C 1
ATOM 1147 O O . GLY A 1 142 ? 45.301 13.402 3.938 1.00 61.28 142 GLY A O 1
ATOM 1148 N N . LYS A 1 143 ? 46.782 15.095 3.986 1.00 62.03 143 LYS A N 1
ATOM 1149 C CA . LYS A 1 143 ? 46.545 15.515 5.380 1.00 62.03 143 LYS A CA 1
ATOM 1150 C C . LYS A 1 143 ? 45.116 15.992 5.662 1.00 62.03 143 LYS A C 1
ATOM 1152 O O . LYS A 1 143 ? 44.686 15.932 6.805 1.00 62.03 143 LYS A O 1
ATOM 1157 N N . ASN A 1 144 ? 44.383 16.411 4.628 1.00 58.56 144 ASN A N 1
ATOM 1158 C CA . ASN A 1 144 ? 43.025 16.957 4.749 1.00 58.56 144 ASN A CA 1
ATOM 1159 C C . ASN A 1 144 ? 41.960 16.092 4.050 1.00 58.56 144 ASN A C 1
ATOM 1161 O O . ASN A 1 144 ? 40.833 16.541 3.868 1.00 58.56 144 ASN A O 1
ATOM 1165 N N . SER A 1 145 ? 42.307 14.876 3.612 1.00 66.75 145 SER A N 1
ATOM 1166 C CA . SER A 1 145 ? 41.326 13.975 3.000 1.00 66.75 145 SER A CA 1
ATOM 1167 C C . SER A 1 145 ? 40.467 13.319 4.069 1.00 66.75 145 SER A C 1
ATOM 1169 O O . SER A 1 145 ? 41.004 12.652 4.954 1.00 66.75 145 SER A O 1
ATOM 1171 N N . GLU A 1 146 ? 39.142 13.420 3.954 1.00 66.62 146 GLU A N 1
ATOM 1172 C CA . GLU A 1 146 ? 38.216 12.702 4.842 1.00 66.62 146 GLU A CA 1
ATOM 1173 C C . GLU A 1 146 ? 38.453 11.180 4.817 1.00 66.62 146 GLU A C 1
ATOM 1175 O O . GLU A 1 146 ? 38.314 10.517 5.844 1.00 66.62 146 GLU A O 1
ATOM 1180 N N . GLY A 1 147 ? 38.895 10.635 3.676 1.00 67.50 147 GLY A N 1
ATOM 1181 C CA . GLY A 1 147 ? 39.200 9.210 3.507 1.00 67.50 147 GLY A CA 1
ATOM 1182 C C . GLY A 1 147 ? 40.484 8.735 4.198 1.00 67.50 147 GLY A C 1
ATOM 1183 O O . GLY A 1 147 ? 40.641 7.543 4.435 1.00 67.50 147 GLY A O 1
ATOM 1184 N N . ASN A 1 148 ? 41.380 9.649 4.583 1.00 65.69 148 ASN A N 1
ATOM 1185 C CA . ASN A 1 148 ? 42.642 9.308 5.251 1.00 65.69 148 ASN A CA 1
ATOM 1186 C C . ASN A 1 148 ? 42.543 9.349 6.782 1.00 65.69 148 ASN A C 1
ATOM 1188 O O . ASN A 1 148 ? 43.540 9.113 7.461 1.00 65.69 148 ASN A O 1
ATOM 1192 N N . ARG A 1 149 ? 41.352 9.612 7.344 1.00 64.88 149 ARG A N 1
ATOM 1193 C CA . ARG A 1 149 ? 41.129 9.720 8.800 1.00 64.88 149 ARG A CA 1
ATOM 1194 C C . ARG A 1 149 ? 41.564 8.485 9.602 1.00 64.88 149 ARG A C 1
ATOM 1196 O O . ARG A 1 149 ? 41.813 8.612 10.797 1.00 64.88 149 ARG A O 1
ATOM 1203 N N . PHE A 1 150 ? 41.666 7.312 8.974 1.00 65.31 150 PHE A N 1
ATOM 1204 C CA . PHE A 1 150 ? 41.954 6.042 9.655 1.00 65.31 150 PHE A CA 1
ATOM 1205 C C . PHE A 1 150 ? 43.319 5.425 9.315 1.00 65.31 150 PHE A C 1
ATOM 1207 O O . PHE A 1 150 ? 43.676 4.400 9.897 1.00 65.31 150 PHE A O 1
ATOM 1214 N N . ILE A 1 151 ? 44.101 6.032 8.414 1.00 67.19 151 ILE A N 1
ATOM 1215 C CA . ILE A 1 151 ? 45.439 5.530 8.074 1.00 67.19 151 ILE A CA 1
ATOM 1216 C C . ILE A 1 151 ? 46.420 6.026 9.141 1.00 67.19 151 ILE A C 1
ATOM 1218 O O . ILE A 1 151 ? 46.727 7.213 9.222 1.00 67.19 151 ILE A O 1
ATOM 1222 N N . LYS A 1 152 ? 46.897 5.117 9.997 1.00 61.78 152 LYS A N 1
ATOM 1223 C CA . LYS A 1 152 ? 47.904 5.422 11.025 1.00 61.78 152 LYS A CA 1
ATOM 1224 C C . LYS A 1 152 ? 49.301 5.310 10.410 1.00 61.78 152 LYS A C 1
ATOM 1226 O O . LYS A 1 152 ? 49.573 4.366 9.676 1.00 61.78 152 LYS A O 1
ATOM 1231 N N . ASN A 1 153 ? 50.185 6.250 10.752 1.00 58.03 153 ASN A N 1
ATOM 1232 C CA . ASN A 1 153 ? 51.523 6.483 10.172 1.00 58.03 153 ASN A CA 1
ATOM 1233 C C . ASN A 1 153 ? 52.555 5.332 10.304 1.00 58.03 153 ASN A C 1
ATOM 1235 O O . ASN A 1 153 ? 53.747 5.578 10.184 1.00 58.03 153 ASN A O 1
ATOM 1239 N N . ALA A 1 154 ? 52.136 4.095 10.572 1.00 56.22 154 ALA A N 1
ATOM 1240 C CA . ALA A 1 154 ? 53.012 2.929 10.710 1.00 56.22 154 ALA A CA 1
ATOM 1241 C C . ALA A 1 154 ? 52.933 1.954 9.515 1.00 56.22 154 ALA A C 1
ATOM 1243 O O . ALA A 1 154 ? 53.456 0.848 9.600 1.00 56.22 154 ALA A O 1
ATOM 1244 N N . GLN A 1 155 ? 52.250 2.328 8.428 1.00 56.44 155 GLN A N 1
ATOM 1245 C CA . GLN A 1 155 ? 52.064 1.491 7.229 1.00 56.44 155 GLN A CA 1
ATOM 1246 C C . GLN A 1 155 ? 52.524 2.167 5.926 1.00 56.44 155 GLN A C 1
ATOM 1248 O O . GLN A 1 155 ? 52.111 1.751 4.845 1.00 56.44 155 GLN A O 1
ATOM 1253 N N . LEU A 1 156 ? 53.348 3.211 6.021 1.00 48.59 156 LEU A N 1
ATOM 1254 C CA . LEU A 1 156 ? 53.960 3.880 4.870 1.00 48.59 156 LEU A CA 1
ATOM 1255 C C . LEU A 1 156 ? 55.460 3.611 4.840 1.00 48.59 156 LEU A C 1
ATOM 1257 O O . LEU A 1 156 ? 56.088 3.768 5.911 1.00 48.59 156 LEU A O 1
#